Protein AF-A0A2H0L7C9-F1 (afdb_monomer_lite)

Secondary structure (DSSP, 8-state):
-HHHHHTT-HHHHHHHTT-TT--HHHHHHHHHHHHHHHHHHHHHHHHTTS-HHHHHHHHHHHTSTTHHHHHHHHHTTSTTHHHHHHHHHHHHHHHHHHHHHHH-

Foldseek 3Di:
DVVCLQQLVLCVLCVLLPNNPDDP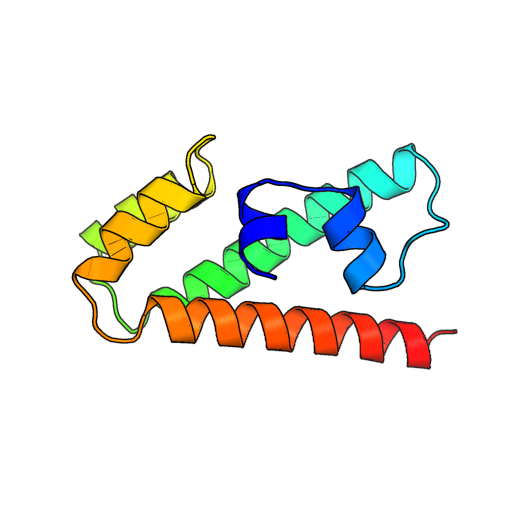VRSVVVSVVVSVVLLVLLLVLQVVQDDPVLSVQLNVLSVDNNNVVSNVVSCVVGPCSVVSSVVSSVVVSVVSSVVVVVVD

pLDDT: mean 89.98, std 5.65, range [57.75, 96.5]

Structure (mmCIF, N/CA/C/O backbone):
data_AF-A0A2H0L7C9-F1
#
_entry.id   AF-A0A2H0L7C9-F1
#
loop_
_atom_site.group_PDB
_atom_site.id
_atom_site.type_symbol
_atom_site.label_atom_id
_atom_site.label_alt_id
_atom_site.label_comp_id
_atom_site.label_asym_id
_atom_site.label_entity_id
_atom_site.label_seq_id
_atom_site.pdbx_PDB_ins_code
_atom_site.Cartn_x
_atom_site.Cartn_y
_atom_site.Cartn_z
_atom_site.occupancy
_atom_site.B_iso_or_equiv
_atom_site.auth_seq_id
_atom_site.auth_comp_id
_atom_site.auth_asym_id
_atom_site.auth_atom_id
_atom_site.pdbx_PDB_model_num
ATOM 1 N N . MET A 1 1 ? -7.298 -1.420 -4.834 1.00 89.88 1 MET A N 1
ATOM 2 C CA . MET A 1 1 ? -6.891 -1.482 -3.408 1.00 89.88 1 MET A CA 1
ATOM 3 C C . MET A 1 1 ? -5.559 -0.790 -3.157 1.00 89.88 1 MET A C 1
ATOM 5 O O . MET A 1 1 ? -5.451 -0.095 -2.156 1.00 89.88 1 MET A O 1
ATOM 9 N N . LEU A 1 2 ? -4.593 -0.909 -4.075 1.00 92.88 2 LEU A N 1
ATOM 10 C CA . LEU A 1 2 ? -3.319 -0.182 -4.035 1.00 92.88 2 LEU A CA 1
ATOM 11 C C . LEU A 1 2 ? -3.478 1.317 -3.711 1.00 92.88 2 LEU A C 1
ATOM 13 O O . LEU A 1 2 ? -2.867 1.794 -2.760 1.00 92.88 2 LEU A O 1
ATOM 17 N N . ASN A 1 3 ? -4.383 2.026 -4.392 1.00 92.94 3 ASN A N 1
ATOM 18 C CA . ASN A 1 3 ? -4.599 3.462 -4.163 1.00 92.94 3 ASN A CA 1
ATOM 19 C C . ASN A 1 3 ? -5.025 3.812 -2.729 1.00 92.94 3 ASN A C 1
ATOM 21 O O . ASN A 1 3 ? -4.717 4.902 -2.263 1.00 92.94 3 ASN A O 1
ATOM 25 N N . TYR A 1 4 ? -5.696 2.913 -1.999 1.00 93.31 4 TYR A N 1
ATOM 26 C CA . TYR A 1 4 ? -6.04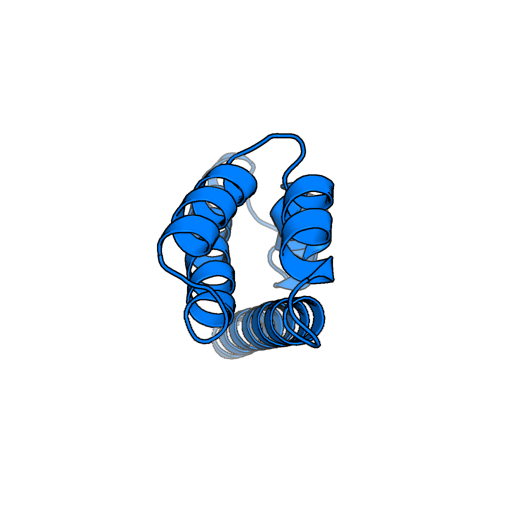1 3.164 -0.593 1.00 93.31 4 TYR A CA 1
ATOM 27 C C . TYR A 1 4 ? -4.788 3.216 0.285 1.00 93.31 4 TYR A C 1
ATOM 29 O O . TYR A 1 4 ? -4.708 4.028 1.203 1.00 93.31 4 TYR A O 1
ATOM 37 N N . ILE A 1 5 ? -3.796 2.374 -0.021 1.00 93.31 5 ILE A N 1
ATOM 38 C CA . ILE A 1 5 ? -2.506 2.348 0.670 1.00 93.31 5 ILE A CA 1
ATOM 39 C C . ILE A 1 5 ? -1.675 3.569 0.289 1.00 93.31 5 ILE A C 1
ATOM 41 O O . ILE A 1 5 ? -1.200 4.273 1.179 1.00 93.31 5 ILE A O 1
ATOM 45 N N . LEU A 1 6 ? -1.539 3.849 -1.011 1.00 92.44 6 LEU A N 1
ATOM 46 C CA . LEU A 1 6 ? -0.708 4.956 -1.494 1.00 92.44 6 LEU A CA 1
ATOM 47 C C . LEU A 1 6 ? -1.226 6.315 -1.004 1.00 92.44 6 LEU A C 1
ATOM 49 O O . LEU A 1 6 ? -0.440 7.136 -0.539 1.00 92.44 6 LEU A O 1
ATOM 53 N N . ASN A 1 7 ? -2.548 6.505 -0.987 1.00 91.25 7 ASN A N 1
ATOM 54 C CA . ASN A 1 7 ? -3.181 7.726 -0.479 1.00 91.25 7 ASN A CA 1
ATOM 55 C C . ASN A 1 7 ? -3.398 7.723 1.042 1.00 91.25 7 ASN A C 1
ATOM 57 O O . ASN A 1 7 ? -3.954 8.676 1.586 1.00 91.25 7 ASN A O 1
ATOM 61 N N . LYS A 1 8 ? -2.965 6.665 1.744 1.00 90.88 8 LYS A N 1
ATOM 62 C CA . LYS A 1 8 ? -3.103 6.504 3.202 1.00 90.88 8 LYS A CA 1
ATOM 63 C C . LYS A 1 8 ? -4.550 6.703 3.684 1.00 90.88 8 LYS A C 1
ATOM 65 O O . LYS A 1 8 ? -4.783 7.249 4.763 1.00 90.88 8 LYS A O 1
ATOM 70 N N . ASP A 1 9 ? -5.522 6.234 2.900 1.00 93.31 9 ASP A N 1
ATOM 71 C CA . ASP A 1 9 ? -6.951 6.346 3.200 1.00 93.31 9 ASP A CA 1
ATOM 72 C C . ASP A 1 9 ? -7.339 5.362 4.313 1.00 93.31 9 ASP A C 1
ATOM 74 O O . ASP A 1 9 ? -7.630 4.184 4.086 1.00 93.31 9 ASP A O 1
ATOM 78 N N . VAL A 1 10 ? -7.320 5.861 5.548 1.00 91.06 10 VAL A N 1
ATOM 79 C CA . VAL A 1 10 ? -7.574 5.072 6.759 1.00 91.06 10 VAL A CA 1
ATOM 80 C C . VAL A 1 10 ? -8.943 4.392 6.721 1.00 91.06 10 VAL A C 1
ATOM 82 O O . VAL A 1 10 ? -9.064 3.228 7.108 1.00 91.06 10 VAL A O 1
ATOM 85 N N . ASP A 1 11 ? -9.984 5.099 6.280 1.00 92.31 11 ASP A N 1
ATOM 86 C CA . ASP A 1 11 ? -11.349 4.570 6.259 1.00 92.31 11 ASP A CA 1
ATOM 87 C C . ASP A 1 11 ? -11.485 3.449 5.228 1.00 92.31 11 ASP A C 1
ATOM 89 O O . ASP A 1 11 ? -12.023 2.379 5.542 1.00 92.31 11 ASP A O 1
ATOM 93 N N . ALA A 1 12 ? -10.955 3.653 4.020 1.00 94.19 12 ALA A N 1
ATOM 94 C CA . ALA A 1 12 ? -11.005 2.651 2.965 1.00 94.19 12 ALA A CA 1
ATOM 95 C C . ALA A 1 12 ? -10.208 1.391 3.333 1.00 94.19 12 ALA A C 1
ATOM 97 O O . ALA A 1 12 ? -10.720 0.277 3.179 1.00 94.19 12 ALA A O 1
ATOM 98 N N . VAL A 1 13 ? -8.998 1.551 3.882 1.00 93.81 13 VAL A N 1
ATOM 99 C CA . VAL A 1 13 ? -8.134 0.433 4.291 1.00 93.81 13 VAL A CA 1
ATOM 100 C C . VAL A 1 13 ? -8.788 -0.395 5.397 1.00 93.81 13 VAL A C 1
ATOM 102 O O . VAL A 1 13 ? -8.939 -1.610 5.250 1.00 93.81 13 VAL A O 1
ATOM 105 N N . LEU A 1 14 ? -9.238 0.243 6.483 1.00 92.62 14 LEU A N 1
ATOM 106 C CA . LEU A 1 14 ? -9.868 -0.468 7.599 1.00 92.62 14 LEU A CA 1
ATOM 107 C C . LEU A 1 14 ? -11.196 -1.109 7.185 1.00 92.62 14 LEU A C 1
ATOM 109 O O . LEU A 1 14 ? -11.506 -2.221 7.613 1.00 92.62 14 LEU A O 1
ATOM 113 N N . SER A 1 15 ? -11.974 -0.446 6.327 1.00 92.38 15 SER A N 1
ATOM 114 C CA . SER A 1 15 ? -13.200 -1.009 5.759 1.00 92.38 15 SER A CA 1
ATOM 115 C C . SER A 1 15 ? -12.921 -2.272 4.941 1.00 92.38 15 SER A C 1
ATOM 117 O O . SER A 1 15 ? -13.635 -3.263 5.107 1.00 92.38 15 SER A O 1
ATOM 119 N N . ALA A 1 16 ? -11.875 -2.266 4.110 1.00 91.50 16 ALA A N 1
ATOM 120 C CA . ALA A 1 16 ? -11.519 -3.387 3.242 1.00 91.50 16 ALA A CA 1
ATOM 121 C C . ALA A 1 16 ? -11.123 -4.653 4.025 1.00 91.50 16 ALA A C 1
ATOM 123 O O . ALA A 1 16 ? -11.501 -5.755 3.628 1.00 91.50 16 ALA A O 1
ATOM 124 N N . ILE A 1 17 ? -10.455 -4.502 5.175 1.00 91.06 17 ILE A N 1
ATOM 125 C CA . ILE A 1 17 ? -10.128 -5.621 6.082 1.00 91.06 17 ILE A CA 1
ATOM 126 C C . ILE A 1 17 ? -11.229 -5.907 7.122 1.00 91.06 17 ILE A C 1
ATOM 128 O O . ILE A 1 17 ? -11.049 -6.711 8.036 1.00 91.06 17 ILE A O 1
ATOM 132 N N . GLY A 1 18 ? -12.373 -5.220 7.035 1.00 89.00 18 GLY A N 1
ATOM 133 C CA . GLY A 1 18 ? -13.500 -5.386 7.953 1.00 89.00 18 GLY A CA 1
ATOM 134 C C . GLY A 1 18 ? -13.282 -4.818 9.362 1.00 89.00 18 GLY A C 1
ATOM 135 O O . GLY A 1 18 ? -14.038 -5.151 10.272 1.00 89.00 18 GLY A O 1
ATOM 136 N N . ALA A 1 19 ? -12.280 -3.971 9.601 1.00 88.31 19 ALA A N 1
ATOM 137 C CA . ALA A 1 19 ? -11.889 -3.413 10.904 1.00 88.31 19 ALA A CA 1
ATOM 138 C C . ALA A 1 19 ? -12.533 -2.047 11.233 1.00 88.31 19 ALA A C 1
ATOM 140 O O . ALA A 1 19 ? -11.874 -1.133 11.718 1.00 88.31 19 ALA A O 1
ATOM 141 N N . LYS A 1 20 ? -13.843 -1.902 10.996 1.00 83.88 20 LYS A N 1
ATOM 142 C CA . LYS A 1 20 ? -14.558 -0.614 11.134 1.00 83.88 20 LYS A CA 1
ATOM 143 C C . LYS A 1 20 ? -14.802 -0.144 12.575 1.00 83.88 20 LYS A C 1
ATOM 145 O O . LYS A 1 20 ? -15.025 1.039 12.789 1.00 83.88 20 LYS A O 1
ATOM 150 N N . ASN A 1 21 ? -14.765 -1.053 13.548 1.00 87.00 21 ASN A N 1
ATOM 151 C CA . ASN A 1 21 ? -15.196 -0.783 14.928 1.00 87.00 21 ASN A CA 1
ATOM 152 C C . ASN A 1 21 ? -14.032 -0.483 15.890 1.00 87.00 21 ASN A C 1
ATOM 154 O O . ASN A 1 21 ? -14.185 -0.638 17.097 1.00 87.00 21 ASN A O 1
ATOM 158 N N . LEU A 1 22 ? -12.863 -0.114 15.363 1.00 88.69 22 LEU A N 1
ATOM 159 C CA . LEU A 1 22 ? -11.692 0.234 16.168 1.00 88.69 22 LEU A CA 1
ATOM 160 C C . LEU A 1 22 ? -11.839 1.638 16.771 1.00 88.69 22 LEU A C 1
ATOM 162 O O . LEU A 1 22 ? -12.341 2.555 16.115 1.00 88.69 22 LEU A O 1
ATOM 166 N N . SER A 1 23 ? -11.348 1.824 17.996 1.00 91.81 23 SER A N 1
ATOM 167 C CA . SER A 1 23 ? -11.206 3.151 18.602 1.00 91.81 23 SER A CA 1
ATOM 168 C C . SER A 1 23 ? -10.183 4.002 17.847 1.00 91.81 23 SER A C 1
ATOM 170 O O . SER A 1 23 ? -9.309 3.484 17.160 1.00 91.81 23 SER A O 1
ATOM 172 N N . GLU A 1 24 ? -10.239 5.325 17.992 1.00 90.00 24 GLU A N 1
ATOM 173 C CA . GLU A 1 24 ? -9.356 6.248 17.262 1.00 90.00 24 GLU A CA 1
ATOM 174 C C . GLU A 1 24 ? -7.857 5.949 17.470 1.00 90.00 24 GLU A C 1
ATOM 176 O O . GLU A 1 24 ? -7.073 5.965 16.520 1.00 90.00 24 GLU A O 1
ATOM 181 N N . LYS A 1 25 ? -7.471 5.568 18.696 1.00 90.81 25 LYS A N 1
ATOM 182 C CA . LYS A 1 25 ? -6.104 5.136 19.014 1.00 90.81 25 LYS A CA 1
ATOM 183 C C . LYS A 1 25 ? -5.726 3.840 18.287 1.00 90.81 25 LYS A C 1
ATOM 185 O O . LYS A 1 25 ? -4.672 3.778 17.658 1.00 90.81 25 LYS A O 1
ATOM 190 N N . GLU A 1 26 ? -6.587 2.824 18.340 1.00 92.12 26 GLU A N 1
ATOM 191 C CA . GLU A 1 26 ? -6.356 1.543 17.657 1.00 92.12 26 GLU A CA 1
ATOM 192 C C . GLU A 1 26 ? -6.312 1.716 16.139 1.00 92.12 26 GLU A C 1
ATOM 194 O O . GLU A 1 26 ? -5.526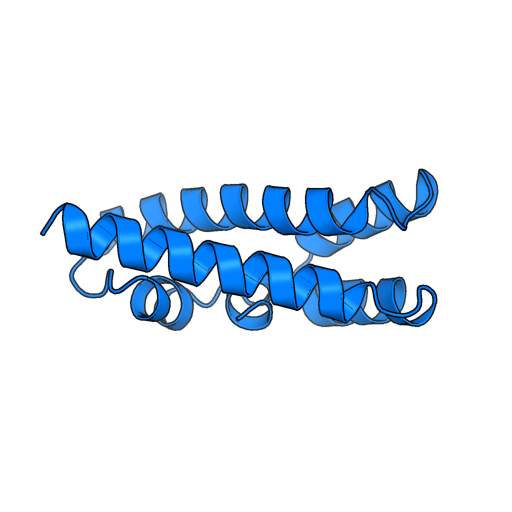 1.050 15.472 1.00 92.12 26 GLU A O 1
ATOM 199 N N . ARG A 1 27 ? -7.116 2.632 15.585 1.00 92.81 27 ARG A N 1
ATOM 200 C CA . ARG A 1 27 ? -7.099 2.974 14.159 1.00 92.81 27 ARG A CA 1
ATOM 201 C C . ARG A 1 27 ? -5.735 3.509 13.741 1.00 92.81 27 ARG A C 1
ATOM 203 O O . ARG A 1 27 ? -5.203 3.045 12.739 1.00 92.81 27 ARG A O 1
ATOM 210 N N . ALA A 1 28 ? -5.157 4.436 14.505 1.00 90.75 28 ALA A N 1
ATOM 211 C CA . ALA A 1 28 ? -3.843 5.000 14.203 1.00 90.75 28 ALA A CA 1
ATOM 212 C C . ALA A 1 28 ? -2.722 3.946 14.277 1.00 90.75 28 ALA A C 1
ATOM 214 O O . ALA A 1 28 ? -1.902 3.846 13.363 1.00 90.75 28 ALA A O 1
ATOM 215 N N . GLU A 1 29 ? -2.705 3.131 15.335 1.00 93.12 29 GLU A N 1
ATOM 216 C CA . GLU A 1 29 ? -1.704 2.069 15.515 1.00 93.12 29 GLU A CA 1
ATOM 217 C C . GLU A 1 29 ? -1.828 0.981 14.440 1.00 93.12 29 GLU A C 1
ATOM 219 O O . GLU A 1 29 ? -0.830 0.588 13.833 1.00 93.12 29 GLU A O 1
ATOM 224 N N . THR A 1 30 ? -3.057 0.546 14.155 1.00 91.88 30 THR A N 1
ATOM 225 C CA . THR A 1 30 ? -3.352 -0.452 13.121 1.00 91.88 30 THR A CA 1
ATOM 226 C C . THR A 1 30 ? -2.978 0.074 11.743 1.00 91.88 30 THR A C 1
ATOM 228 O O . THR A 1 30 ? -2.320 -0.625 10.978 1.00 91.88 30 THR A O 1
ATOM 231 N N . MET A 1 31 ? -3.335 1.321 11.424 1.00 93.25 31 MET A N 1
ATOM 232 C CA . MET A 1 31 ? -2.999 1.919 10.135 1.00 93.25 31 MET A CA 1
ATOM 233 C C . MET A 1 31 ? -1.489 1.993 9.930 1.00 93.25 31 MET A C 1
ATOM 235 O O . MET A 1 31 ? -1.005 1.654 8.855 1.00 93.25 31 MET A O 1
ATOM 239 N N . LYS A 1 32 ? -0.726 2.376 10.960 1.00 92.88 32 LYS A N 1
ATOM 240 C CA . LYS A 1 32 ? 0.737 2.383 10.881 1.00 92.88 32 LYS A CA 1
ATOM 241 C C . LYS A 1 32 ? 1.286 0.997 10.524 1.00 92.88 32 LYS A C 1
ATOM 243 O O . LYS A 1 32 ? 2.093 0.886 9.606 1.00 92.88 32 LYS A O 1
ATOM 248 N N . GLN A 1 33 ? 0.824 -0.048 11.212 1.00 93.50 33 GLN A N 1
ATOM 249 C CA . GLN A 1 33 ? 1.262 -1.424 10.952 1.00 93.50 33 GLN A CA 1
ATOM 250 C C . GLN A 1 33 ? 0.875 -1.896 9.547 1.00 93.50 33 GLN A C 1
ATOM 252 O O . GLN A 1 33 ? 1.685 -2.521 8.866 1.00 93.50 33 GLN A O 1
ATOM 257 N N . LEU A 1 34 ? -0.337 -1.568 9.093 1.00 94.00 34 LEU A N 1
ATOM 258 C CA . LEU A 1 34 ? -0.798 -1.907 7.749 1.00 94.00 34 LEU A CA 1
ATOM 259 C C . LEU A 1 34 ? 0.036 -1.200 6.682 1.00 94.00 34 LEU A C 1
ATOM 261 O O . LEU A 1 34 ? 0.467 -1.852 5.741 1.00 94.00 34 LEU A O 1
ATOM 265 N N . LEU A 1 35 ? 0.319 0.095 6.831 1.00 92.81 35 LEU A N 1
ATOM 266 C CA . LEU A 1 35 ? 1.166 0.824 5.885 1.00 92.81 35 LEU A CA 1
ATOM 267 C C . LEU A 1 35 ? 2.577 0.228 5.812 1.00 92.81 35 LEU A C 1
ATOM 269 O O . LEU A 1 35 ? 3.092 0.011 4.720 1.00 92.81 35 LEU A O 1
ATOM 273 N N . GLU A 1 36 ? 3.192 -0.084 6.955 1.00 93.06 36 GLU A N 1
ATOM 274 C CA . GLU A 1 36 ? 4.509 -0.735 6.991 1.00 93.06 36 GLU A CA 1
ATOM 275 C C . GLU A 1 36 ? 4.491 -2.116 6.321 1.00 93.06 36 GLU A C 1
ATOM 277 O O . GLU A 1 36 ? 5.436 -2.482 5.622 1.00 93.06 36 GLU A O 1
ATOM 282 N N . HIS A 1 37 ? 3.418 -2.881 6.522 1.00 95.00 37 HIS A N 1
ATOM 283 C CA . HIS A 1 37 ? 3.238 -4.197 5.919 1.00 95.00 37 HIS A CA 1
ATOM 284 C C . HIS A 1 37 ? 3.027 -4.118 4.406 1.00 95.00 37 HIS A C 1
ATOM 286 O O . HIS A 1 37 ? 3.770 -4.734 3.646 1.00 95.00 37 HIS A O 1
ATOM 292 N N . PHE A 1 38 ? 2.074 -3.306 3.949 1.00 95.00 38 PHE A N 1
ATOM 293 C CA . PHE A 1 38 ? 1.783 -3.159 2.526 1.00 95.00 38 PHE A CA 1
ATOM 294 C C . PHE A 1 38 ? 2.943 -2.535 1.752 1.00 95.00 38 PHE A C 1
ATOM 296 O O . PHE A 1 38 ? 3.175 -2.942 0.619 1.00 95.00 38 PHE A O 1
ATOM 303 N N . SER A 1 39 ? 3.724 -1.630 2.350 1.00 91.88 39 SER A N 1
ATOM 304 C CA . SER A 1 39 ? 4.961 -1.150 1.724 1.00 91.88 39 SER A CA 1
ATOM 305 C C . SER A 1 39 ? 5.914 -2.302 1.407 1.00 91.88 39 SER A C 1
ATOM 307 O O . SER A 1 39 ? 6.440 -2.354 0.300 1.00 91.88 39 SER A O 1
ATOM 309 N N . LYS A 1 40 ? 6.092 -3.266 2.323 1.00 92.50 40 LYS A N 1
ATOM 310 C CA . LYS A 1 40 ? 6.921 -4.456 2.059 1.00 92.50 40 LYS A CA 1
ATOM 311 C C . LYS A 1 40 ? 6.348 -5.300 0.927 1.00 92.50 40 LYS A C 1
ATOM 313 O O . LYS A 1 40 ? 7.088 -5.645 0.021 1.00 92.50 40 LYS A O 1
ATOM 318 N N . ILE A 1 41 ? 5.038 -5.551 0.929 1.00 94.44 41 ILE A N 1
ATOM 319 C CA . ILE A 1 41 ? 4.367 -6.309 -0.141 1.00 94.44 41 ILE A CA 1
ATOM 320 C C . ILE A 1 41 ? 4.562 -5.642 -1.509 1.00 94.44 41 ILE A C 1
ATOM 322 O O . ILE A 1 41 ? 4.879 -6.318 -2.485 1.00 94.44 41 ILE A O 1
ATOM 326 N N . ILE A 1 42 ? 4.409 -4.317 -1.582 1.00 93.31 42 ILE A N 1
ATOM 327 C CA . ILE A 1 42 ? 4.584 -3.553 -2.823 1.00 93.31 42 ILE A CA 1
ATOM 328 C C . ILE A 1 42 ? 6.044 -3.615 -3.300 1.00 93.31 42 ILE A C 1
ATOM 330 O O . ILE A 1 42 ? 6.290 -3.806 -4.490 1.00 93.31 42 ILE A O 1
ATOM 334 N N . ILE A 1 43 ? 7.011 -3.497 -2.385 1.00 90.75 43 ILE A N 1
ATOM 335 C CA . ILE A 1 43 ? 8.443 -3.617 -2.692 1.00 90.75 43 ILE A CA 1
ATOM 336 C C . ILE A 1 43 ? 8.781 -5.031 -3.175 1.00 90.75 43 ILE A C 1
ATOM 338 O O . ILE A 1 43 ? 9.408 -5.179 -4.221 1.00 90.75 43 ILE A O 1
ATOM 342 N N . ASP A 1 44 ? 8.343 -6.064 -2.460 1.00 91.56 44 ASP A N 1
ATOM 343 C CA . ASP A 1 44 ? 8.622 -7.464 -2.791 1.00 91.56 44 ASP A CA 1
ATOM 344 C C . ASP A 1 44 ? 8.036 -7.843 -4.158 1.00 91.56 44 ASP A C 1
ATOM 346 O O . ASP A 1 44 ? 8.685 -8.535 -4.945 1.00 91.56 44 ASP A O 1
ATOM 350 N N . ALA A 1 45 ? 6.845 -7.328 -4.485 1.00 91.69 45 ALA A N 1
ATOM 351 C CA . ALA A 1 45 ? 6.231 -7.499 -5.800 1.00 91.69 45 ALA A CA 1
ATOM 352 C C . ALA A 1 45 ? 7.014 -6.803 -6.929 1.00 91.69 45 ALA A C 1
ATOM 354 O O . ALA A 1 45 ? 6.909 -7.214 -8.086 1.00 91.69 45 ALA A O 1
ATOM 355 N N . ALA A 1 46 ? 7.793 -5.765 -6.607 1.00 89.75 46 ALA A N 1
ATOM 356 C CA . ALA A 1 46 ? 8.535 -4.965 -7.575 1.00 89.75 46 ALA A CA 1
ATOM 357 C C . ALA A 1 46 ? 10.011 -5.362 -7.733 1.00 89.75 46 ALA A C 1
ATOM 359 O O . ALA A 1 46 ? 10.556 -5.226 -8.828 1.00 89.75 46 ALA A O 1
ATOM 360 N N . ILE A 1 47 ? 10.661 -5.884 -6.686 1.00 85.75 47 ILE A N 1
ATOM 361 C CA . ILE A 1 47 ? 12.108 -6.177 -6.665 1.00 85.75 47 ILE A CA 1
ATOM 362 C C . ILE A 1 47 ? 12.551 -7.084 -7.821 1.00 85.75 47 ILE A C 1
ATOM 364 O O . ILE A 1 47 ? 13.632 -6.886 -8.364 1.00 85.75 47 ILE A O 1
ATOM 368 N N . GLY A 1 48 ? 11.734 -8.064 -8.218 1.00 83.62 48 GLY A N 1
ATOM 369 C CA . GLY A 1 48 ? 12.084 -8.998 -9.297 1.00 83.62 48 GLY A CA 1
ATOM 370 C C . GLY A 1 48 ? 12.101 -8.384 -10.702 1.00 83.62 48 GLY A C 1
ATOM 371 O O . GLY A 1 48 ? 12.621 -9.000 -11.629 1.00 83.62 48 GLY A O 1
ATOM 372 N N . GLU A 1 49 ? 11.540 -7.186 -10.864 1.00 85.38 49 GLU A N 1
ATOM 373 C CA . GLU A 1 49 ? 11.325 -6.536 -12.162 1.00 85.38 49 GLU A CA 1
ATOM 374 C C . GLU A 1 49 ? 12.138 -5.245 -12.326 1.00 85.38 49 GLU A C 1
ATOM 376 O O . GLU A 1 49 ? 12.194 -4.683 -13.420 1.00 85.38 49 GLU A O 1
ATOM 381 N N . LEU A 1 50 ? 12.740 -4.762 -11.239 1.00 87.12 50 LEU A N 1
ATOM 382 C CA . LEU A 1 50 ? 13.450 -3.493 -11.168 1.00 87.12 50 LEU A CA 1
ATOM 383 C C . LEU A 1 50 ? 14.949 -3.722 -10.968 1.00 87.12 50 LEU A C 1
ATOM 385 O O . LEU A 1 50 ? 15.370 -4.660 -10.295 1.00 87.12 50 LEU A O 1
ATOM 389 N N . ASN A 1 51 ? 15.769 -2.835 -11.527 1.00 87.75 51 ASN A N 1
ATOM 390 C CA . ASN A 1 51 ? 17.195 -2.786 -11.202 1.00 87.75 51 ASN A CA 1
ATOM 391 C C . ASN A 1 51 ? 17.446 -2.032 -9.876 1.00 87.75 51 ASN A C 1
ATOM 393 O O . ASN A 1 51 ? 16.554 -1.377 -9.343 1.00 87.75 51 ASN A O 1
ATOM 397 N N . ASP A 1 52 ? 18.675 -2.077 -9.355 1.00 87.81 52 ASP A N 1
ATOM 398 C CA . ASP A 1 52 ? 19.030 -1.468 -8.060 1.00 87.81 52 ASP A CA 1
ATOM 399 C C . ASP A 1 52 ? 18.744 0.042 -7.961 1.00 87.81 52 ASP A C 1
ATOM 401 O O . ASP A 1 52 ? 18.447 0.550 -6.876 1.00 87.81 52 ASP A O 1
ATOM 405 N N . GLU A 1 53 ? 18.860 0.780 -9.067 1.00 88.31 53 GLU A N 1
ATOM 406 C CA . GLU A 1 53 ? 18.563 2.215 -9.117 1.00 88.31 53 GLU A CA 1
ATOM 407 C C . GLU A 1 53 ? 17.052 2.449 -9.042 1.00 88.31 53 GLU A C 1
ATOM 409 O O . GLU A 1 53 ? 16.580 3.176 -8.168 1.00 88.31 53 GLU A O 1
ATOM 414 N N . GLN A 1 54 ? 16.286 1.723 -9.856 1.00 87.44 54 GLN A N 1
ATOM 415 C CA . GLN A 1 54 ? 14.827 1.765 -9.853 1.00 87.44 54 GLN A CA 1
ATOM 416 C C . GLN A 1 54 ? 14.240 1.299 -8.517 1.00 87.44 54 GLN A C 1
ATOM 418 O O . GLN A 1 54 ? 13.267 1.878 -8.050 1.00 87.44 54 GLN A O 1
ATOM 423 N N . ILE A 1 55 ? 14.836 0.301 -7.854 1.00 88.25 55 ILE A N 1
ATOM 424 C CA . ILE A 1 55 ? 14.422 -0.139 -6.512 1.00 88.25 55 ILE A CA 1
ATOM 425 C C . ILE A 1 55 ? 14.588 1.000 -5.500 1.00 88.25 55 ILE A C 1
ATOM 427 O O . ILE A 1 55 ? 13.724 1.195 -4.642 1.00 88.25 55 ILE A O 1
ATOM 431 N N . LYS A 1 56 ? 15.681 1.768 -5.570 1.00 88.88 56 LYS A N 1
ATOM 432 C CA . LYS A 1 56 ? 15.885 2.922 -4.679 1.00 88.88 56 LYS A CA 1
ATOM 433 C C . LYS A 1 56 ? 14.861 4.018 -4.950 1.00 88.88 56 LYS A C 1
ATOM 435 O O . LYS A 1 56 ? 14.239 4.496 -4.004 1.00 88.88 56 LYS A O 1
ATOM 440 N N . GLU A 1 57 ? 14.650 4.372 -6.216 1.00 89.44 57 GLU A N 1
ATOM 441 C CA . GLU A 1 57 ? 13.646 5.365 -6.615 1.00 89.44 57 GLU A CA 1
ATOM 442 C C . GLU A 1 57 ? 12.236 4.952 -6.188 1.00 89.44 57 GLU A C 1
ATOM 444 O O . GLU A 1 57 ? 11.488 5.755 -5.632 1.00 89.44 57 GLU A O 1
ATOM 449 N N . PHE A 1 58 ? 11.899 3.677 -6.365 1.00 90.38 58 PHE A N 1
ATOM 450 C CA . PHE A 1 58 ? 10.610 3.108 -5.993 1.00 90.38 58 PHE A CA 1
ATOM 451 C C . PHE A 1 58 ? 10.386 3.122 -4.474 1.00 90.38 58 PHE A C 1
ATOM 453 O O . PHE A 1 58 ? 9.321 3.521 -4.002 1.00 90.38 58 PHE A O 1
ATOM 460 N N . ASN A 1 59 ? 11.411 2.778 -3.688 1.00 89.12 59 ASN A N 1
ATOM 461 C CA . ASN A 1 59 ? 11.370 2.897 -2.227 1.00 89.12 59 ASN A CA 1
ATOM 462 C C . ASN A 1 59 ? 11.165 4.345 -1.762 1.00 89.12 59 ASN A C 1
ATOM 464 O O . ASN A 1 59 ? 10.418 4.599 -0.814 1.00 89.12 59 ASN A O 1
ATOM 468 N N . SER A 1 60 ? 11.821 5.306 -2.415 1.00 90.75 60 SER A N 1
ATOM 469 C CA . SER A 1 60 ? 11.604 6.724 -2.132 1.00 90.75 60 SER A CA 1
ATOM 470 C C . SER A 1 60 ? 10.188 7.166 -2.506 1.00 90.75 60 SER A C 1
ATOM 472 O O . SER A 1 60 ? 9.553 7.857 -1.713 1.00 90.75 60 SER A O 1
ATOM 474 N N . ALA A 1 61 ? 9.668 6.719 -3.653 1.00 91.94 61 ALA A N 1
ATOM 475 C CA . ALA A 1 61 ? 8.322 7.042 -4.119 1.00 91.94 61 ALA A CA 1
ATOM 476 C C . ALA A 1 61 ? 7.227 6.583 -3.142 1.00 91.94 61 ALA A C 1
ATOM 478 O O . ALA A 1 61 ? 6.305 7.342 -2.875 1.00 91.94 61 ALA A O 1
ATOM 479 N N . LEU A 1 62 ? 7.353 5.396 -2.538 1.00 88.94 62 LEU A N 1
ATOM 480 C CA . LEU A 1 62 ? 6.370 4.865 -1.577 1.00 88.94 62 LEU A CA 1
ATOM 481 C C . LEU A 1 62 ? 6.164 5.730 -0.327 1.00 88.94 62 LEU A C 1
ATOM 483 O O . LEU A 1 62 ? 5.112 5.672 0.307 1.00 88.94 62 LEU A O 1
ATOM 487 N N . ASN A 1 63 ? 7.173 6.510 0.054 1.00 86.50 63 ASN A N 1
ATOM 488 C CA . ASN A 1 63 ? 7.118 7.361 1.240 1.00 86.50 63 ASN A CA 1
ATOM 489 C C . ASN A 1 63 ? 6.699 8.802 0.915 1.00 86.50 63 ASN A C 1
ATOM 491 O O . ASN A 1 63 ? 6.531 9.616 1.827 1.00 86.50 63 ASN A O 1
ATOM 495 N N . ASP A 1 64 ? 6.530 9.111 -0.366 1.00 90.62 64 ASP A N 1
ATOM 496 C CA . ASP A 1 64 ? 6.234 10.441 -0.865 1.00 90.62 64 ASP A CA 1
ATOM 497 C C . ASP A 1 64 ? 4.730 10.766 -0.779 1.00 90.62 64 ASP A C 1
ATOM 499 O O . ASP A 1 64 ? 3.900 9.859 -0.877 1.00 90.62 64 ASP A O 1
ATOM 503 N N . PRO A 1 65 ? 4.339 12.039 -0.591 1.00 85.94 65 PRO A N 1
ATOM 504 C CA . PRO A 1 65 ? 2.940 12.447 -0.705 1.00 85.94 65 PRO A CA 1
ATOM 505 C C . PRO A 1 65 ? 2.310 12.108 -2.063 1.00 85.94 65 PRO A C 1
ATOM 507 O O . PRO A 1 65 ? 1.134 11.761 -2.099 1.00 85.94 65 PRO A O 1
ATOM 510 N N . ASP A 1 66 ? 3.098 12.132 -3.142 1.00 89.19 66 ASP A N 1
ATOM 511 C CA . ASP A 1 66 ? 2.644 11.858 -4.509 1.00 89.19 66 ASP A CA 1
ATOM 512 C C . ASP A 1 66 ? 2.989 10.419 -4.944 1.00 89.19 66 ASP A C 1
ATOM 514 O O . ASP A 1 66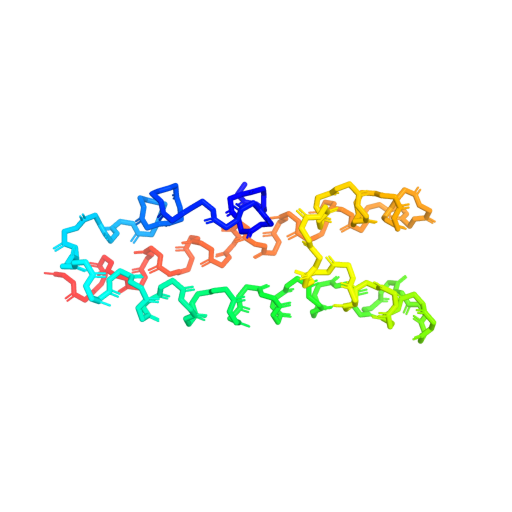 ? 3.302 10.150 -6.109 1.00 89.19 66 ASP A O 1
ATOM 518 N N . ALA A 1 67 ? 2.975 9.474 -3.993 1.00 90.06 67 ALA A N 1
ATOM 519 C CA . ALA A 1 67 ? 3.384 8.086 -4.213 1.00 90.06 67 ALA A CA 1
ATOM 520 C C . ALA A 1 67 ? 2.673 7.428 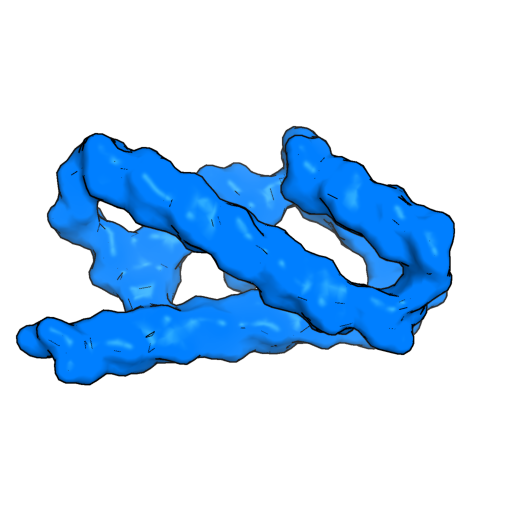-5.405 1.00 90.06 67 ALA A C 1
ATOM 522 O O . ALA A 1 67 ? 3.317 6.724 -6.180 1.00 90.06 67 ALA A O 1
ATOM 523 N N . GLU A 1 68 ? 1.371 7.677 -5.580 1.00 89.31 68 GLU A N 1
ATOM 524 C CA . GLU A 1 68 ? 0.576 7.135 -6.691 1.00 89.31 68 GLU A CA 1
ATOM 525 C C . GLU A 1 68 ? 1.145 7.540 -8.056 1.00 89.31 68 GLU A C 1
ATOM 527 O O . GLU A 1 68 ? 1.432 6.677 -8.888 1.00 89.31 68 GLU A O 1
ATOM 532 N N . GLU A 1 69 ? 1.386 8.834 -8.267 1.00 90.44 69 GLU A N 1
ATOM 533 C CA . GLU A 1 69 ? 1.927 9.347 -9.526 1.00 90.44 69 GLU A CA 1
ATOM 534 C C . GLU A 1 69 ? 3.358 8.851 -9.764 1.00 90.44 69 GLU A C 1
ATOM 536 O O . GLU A 1 69 ? 3.701 8.395 -10.858 1.00 90.44 69 GLU A O 1
ATOM 541 N N . LYS A 1 70 ? 4.205 8.887 -8.729 1.00 90.69 70 LYS A N 1
ATOM 542 C CA . LYS A 1 70 ? 5.611 8.477 -8.846 1.00 90.69 70 LYS A CA 1
ATOM 543 C C . LYS A 1 70 ? 5.748 6.989 -9.152 1.00 90.69 70 LYS A C 1
ATOM 545 O O . LYS A 1 70 ? 6.529 6.617 -10.028 1.00 90.69 70 LYS A O 1
ATOM 550 N N . ILE A 1 71 ? 4.963 6.140 -8.491 1.00 90.38 71 ILE A N 1
ATOM 551 C CA . ILE A 1 71 ? 4.935 4.698 -8.761 1.00 90.38 71 ILE A CA 1
ATOM 552 C C . ILE A 1 71 ? 4.384 4.431 -10.162 1.00 90.38 71 ILE A C 1
ATOM 554 O O . ILE A 1 71 ? 4.968 3.637 -10.902 1.00 90.38 71 ILE A O 1
ATOM 558 N N . ALA A 1 72 ? 3.319 5.120 -10.580 1.00 88.69 72 ALA A N 1
ATOM 559 C CA . ALA A 1 72 ? 2.807 4.999 -11.943 1.00 88.69 72 ALA A CA 1
ATOM 560 C C . ALA A 1 72 ? 3.897 5.310 -12.980 1.00 88.69 72 ALA A C 1
ATOM 562 O O . ALA A 1 72 ? 4.149 4.495 -13.867 1.00 88.69 72 ALA A O 1
ATOM 563 N N . ASN A 1 73 ? 4.627 6.412 -12.809 1.00 89.38 73 ASN A N 1
ATOM 564 C CA . ASN A 1 73 ? 5.713 6.803 -13.707 1.00 89.38 73 ASN A CA 1
ATOM 565 C C . ASN A 1 73 ? 6.840 5.759 -13.771 1.00 89.38 73 ASN A C 1
ATOM 567 O O . ASN A 1 73 ? 7.263 5.390 -14.869 1.00 89.38 73 ASN A O 1
ATOM 571 N N . ILE A 1 74 ? 7.288 5.221 -12.632 1.00 87.06 74 ILE A N 1
ATOM 572 C CA . ILE A 1 74 ? 8.322 4.169 -12.601 1.00 87.06 74 ILE A CA 1
ATOM 573 C C . ILE A 1 74 ? 7.839 2.913 -13.340 1.00 87.06 74 ILE A C 1
ATOM 575 O O . ILE A 1 74 ? 8.556 2.347 -14.167 1.00 87.06 74 ILE A O 1
ATOM 579 N N . THR A 1 75 ? 6.598 2.497 -13.088 1.00 88.00 75 THR A N 1
ATOM 580 C CA . THR A 1 75 ? 6.044 1.255 -13.645 1.00 88.00 75 THR A CA 1
ATOM 581 C C . THR A 1 75 ? 5.689 1.342 -15.132 1.00 88.00 75 THR A C 1
ATOM 583 O O . THR A 1 75 ? 5.649 0.302 -15.787 1.00 88.00 75 THR A O 1
ATOM 586 N N . THR A 1 76 ? 5.507 2.539 -15.715 1.00 88.75 76 THR A N 1
ATOM 587 C CA . THR A 1 76 ? 5.246 2.688 -17.169 1.00 88.75 76 THR A CA 1
ATOM 588 C C . THR A 1 76 ? 6.328 2.075 -18.061 1.00 88.75 76 THR A C 1
ATOM 590 O O . THR A 1 76 ? 6.033 1.621 -19.167 1.00 88.75 76 THR A O 1
ATOM 593 N N . HIS A 1 77 ? 7.569 2.019 -17.577 1.00 84.56 77 HIS A N 1
ATOM 594 C CA . HIS A 1 77 ? 8.716 1.498 -18.321 1.00 84.56 77 HIS A CA 1
ATOM 595 C C . HIS A 1 77 ? 8.921 -0.012 -18.128 1.00 84.56 77 HIS A C 1
ATOM 597 O O . HIS A 1 77 ? 9.801 -0.594 -18.760 1.00 84.56 77 HIS A O 1
ATOM 603 N N . VAL A 1 78 ? 8.116 -0.652 -17.271 1.00 87.56 78 VAL A N 1
ATOM 604 C CA . VAL A 1 78 ? 8.255 -2.064 -16.900 1.00 87.56 78 VAL A CA 1
ATOM 605 C C . VAL A 1 78 ? 6.924 -2.783 -17.139 1.00 87.56 78 VAL A C 1
ATOM 607 O O . VAL A 1 78 ? 6.019 -2.736 -16.300 1.00 87.56 78 VAL A O 1
ATOM 610 N N . PRO A 1 79 ? 6.763 -3.442 -18.302 1.00 87.44 79 PRO A N 1
ATOM 611 C CA . PRO A 1 79 ? 5.502 -4.059 -18.689 1.00 87.44 79 PRO A CA 1
ATOM 612 C C . PRO A 1 79 ? 4.956 -5.019 -17.625 1.00 87.44 79 PRO A C 1
ATOM 614 O O . PRO A 1 79 ? 5.609 -5.981 -17.234 1.00 87.44 79 PRO A O 1
ATOM 617 N N . GLY A 1 80 ? 3.723 -4.774 -17.180 1.00 89.25 80 GLY A N 1
ATOM 618 C CA . GLY A 1 80 ? 3.018 -5.644 -16.234 1.00 89.25 80 GLY A CA 1
ATOM 619 C C . GLY A 1 80 ? 3.402 -5.470 -14.762 1.00 89.25 80 GLY A C 1
ATOM 620 O O . GLY A 1 80 ? 2.750 -6.081 -13.918 1.00 89.25 80 GLY A O 1
ATOM 621 N N . LEU A 1 81 ? 4.380 -4.620 -14.430 1.00 91.56 81 LEU A N 1
ATOM 622 C CA . LEU A 1 81 ? 4.780 -4.380 -13.042 1.00 91.56 81 LEU A CA 1
ATOM 623 C C . LEU A 1 81 ? 3.646 -3.771 -12.208 1.00 91.56 81 LEU A C 1
ATOM 625 O O . LEU A 1 81 ? 3.358 -4.276 -11.127 1.00 91.56 81 LEU A O 1
ATOM 629 N N . MET A 1 82 ? 2.951 -2.750 -12.727 1.00 93.06 82 MET A N 1
ATOM 630 C CA . MET A 1 82 ? 1.813 -2.151 -12.013 1.00 93.06 82 MET A CA 1
ATOM 631 C C . MET A 1 82 ? 0.768 -3.211 -11.652 1.00 93.06 82 MET A C 1
ATOM 633 O O . MET A 1 82 ? 0.368 -3.324 -10.499 1.00 93.06 82 MET A O 1
ATOM 637 N N . LYS A 1 83 ? 0.409 -4.060 -12.619 1.00 93.44 83 LYS A N 1
ATOM 638 C CA . LYS A 1 83 ? -0.553 -5.138 -12.395 1.00 93.44 83 LYS A CA 1
ATOM 639 C C . LYS A 1 83 ? -0.068 -6.135 -11.335 1.00 93.44 83 LYS A C 1
ATOM 641 O O . LYS A 1 83 ? -0.847 -6.525 -10.479 1.00 93.44 83 LYS A O 1
ATOM 646 N N . LYS A 1 84 ? 1.212 -6.528 -11.356 1.00 93.88 84 LYS A N 1
ATOM 647 C CA . LYS A 1 84 ? 1.789 -7.419 -10.329 1.00 93.88 84 LYS A CA 1
ATOM 648 C C . LYS A 1 84 ? 1.665 -6.824 -8.925 1.00 93.88 84 LYS A C 1
ATOM 650 O O . LYS A 1 84 ? 1.322 -7.543 -7.992 1.00 93.88 84 LYS A O 1
ATOM 655 N N . ILE A 1 85 ? 1.927 -5.525 -8.785 1.00 94.44 85 ILE A N 1
ATOM 656 C CA . ILE A 1 85 ? 1.791 -4.811 -7.510 1.00 94.44 85 ILE A CA 1
ATOM 657 C C . ILE A 1 85 ? 0.322 -4.774 -7.071 1.00 94.44 85 ILE A C 1
ATOM 659 O O . ILE A 1 85 ? 0.019 -5.070 -5.916 1.00 94.44 85 ILE A O 1
ATOM 663 N N . GLU A 1 86 ? -0.593 -4.433 -7.981 1.00 95.12 86 GLU A N 1
ATOM 664 C CA . GLU A 1 86 ? -2.033 -4.409 -7.705 1.00 95.12 86 GLU A CA 1
ATOM 665 C C . GLU A 1 86 ? -2.548 -5.776 -7.249 1.00 95.12 86 GLU A C 1
ATOM 667 O O . GLU A 1 86 ? -3.198 -5.855 -6.204 1.00 95.12 86 GLU A O 1
ATOM 672 N N . ASP A 1 87 ? -2.199 -6.837 -7.982 1.00 95.88 87 ASP A N 1
ATOM 673 C CA . ASP A 1 87 ? -2.576 -8.216 -7.676 1.00 95.88 87 ASP A CA 1
ATOM 674 C C . ASP A 1 87 ? -2.033 -8.627 -6.292 1.00 95.88 87 ASP A C 1
ATOM 676 O O . ASP A 1 87 ? -2.769 -9.185 -5.477 1.00 95.88 87 ASP A O 1
ATOM 680 N N . ALA A 1 88 ? -0.769 -8.312 -5.979 1.00 96.12 88 ALA A N 1
ATOM 681 C CA . ALA A 1 88 ? -0.158 -8.628 -4.685 1.00 96.12 88 ALA A CA 1
ATOM 682 C C . ALA A 1 88 ? -0.864 -7.924 -3.515 1.00 96.12 88 ALA A C 1
ATOM 684 O O . ALA A 1 88 ? -1.169 -8.551 -2.498 1.00 96.12 88 ALA A O 1
ATOM 685 N N . VAL A 1 89 ? -1.172 -6.633 -3.667 1.00 96.44 89 VAL A N 1
ATOM 686 C CA . VAL A 1 89 ? -1.908 -5.872 -2.650 1.00 96.44 89 VAL A CA 1
ATOM 687 C C . VAL A 1 89 ? -3.324 -6.417 -2.476 1.00 96.44 89 VAL A C 1
ATOM 689 O O . VAL A 1 89 ? -3.780 -6.575 -1.345 1.00 96.44 89 VAL A O 1
ATOM 692 N N . GLU A 1 90 ? -4.027 -6.727 -3.566 1.00 96.50 90 GLU A N 1
ATOM 693 C CA . GLU A 1 90 ? -5.375 -7.295 -3.497 1.00 96.50 90 GLU A CA 1
ATOM 694 C C . GLU A 1 90 ? -5.394 -8.652 -2.781 1.00 96.50 90 GLU A C 1
ATOM 696 O O . GLU A 1 90 ? -6.217 -8.860 -1.885 1.00 96.50 90 GLU A O 1
ATOM 701 N N . GLN A 1 91 ? -4.459 -9.549 -3.109 1.00 95.94 91 GLN A N 1
ATOM 702 C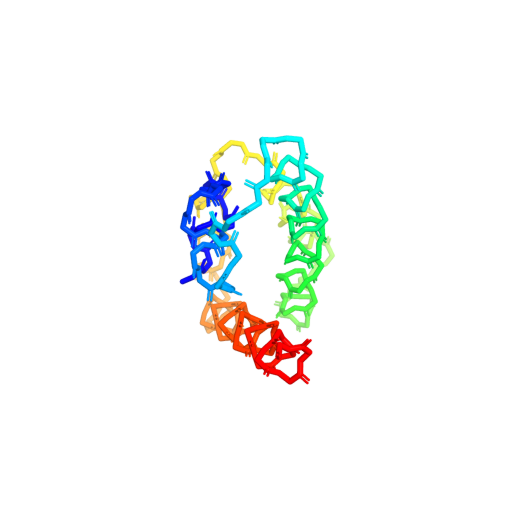 CA . GLN A 1 91 ? -4.335 -10.836 -2.420 1.00 95.94 91 GLN A CA 1
ATOM 703 C C . GLN A 1 91 ? -4.072 -10.662 -0.923 1.00 95.94 91 GLN A C 1
ATOM 705 O O . GLN A 1 91 ? -4.663 -11.374 -0.108 1.00 95.94 91 GLN A O 1
ATOM 710 N N . GLU A 1 92 ? -3.245 -9.691 -0.540 1.00 96.25 92 GLU A N 1
ATOM 711 C CA . GLU A 1 92 ? -2.958 -9.450 0.870 1.00 96.25 92 GLU A CA 1
ATOM 712 C C . GLU A 1 92 ? -4.181 -8.913 1.631 1.00 96.25 92 GLU A C 1
ATOM 714 O O . GLU A 1 92 ? -4.490 -9.384 2.726 1.00 96.25 92 GLU A O 1
ATOM 719 N N . PHE A 1 93 ? -4.959 -8.003 1.038 1.00 95.44 93 PHE A N 1
ATOM 720 C CA . PHE A 1 93 ? -6.230 -7.573 1.631 1.00 95.44 93 PHE A CA 1
ATOM 721 C C . PHE A 1 93 ? -7.203 -8.742 1.839 1.00 95.44 93 PHE A C 1
ATOM 723 O O . PHE A 1 93 ? -7.838 -8.839 2.894 1.00 95.44 93 PHE A O 1
ATOM 730 N N . LEU A 1 94 ? -7.313 -9.644 0.857 1.00 94.06 94 LEU A N 1
ATOM 731 C CA . LEU A 1 94 ? -8.143 -10.848 0.964 1.00 94.06 94 LEU A CA 1
ATOM 732 C C . LEU A 1 94 ? -7.646 -11.787 2.074 1.00 94.06 94 LEU A C 1
ATOM 734 O O . LEU A 1 94 ? -8.461 -12.324 2.832 1.00 94.06 94 LEU A O 1
ATOM 738 N N . SER A 1 95 ? -6.327 -11.952 2.199 1.00 93.69 95 SER A N 1
ATOM 739 C CA . SER A 1 95 ? -5.682 -12.738 3.257 1.00 93.69 95 SER A CA 1
ATOM 740 C C . SER A 1 95 ? -6.016 -12.188 4.647 1.00 93.69 95 SER A C 1
ATOM 742 O O . SER A 1 95 ? -6.552 -12.913 5.491 1.00 93.69 95 SER A O 1
ATOM 744 N N . LEU A 1 96 ? -5.809 -10.884 4.863 1.00 92.38 96 LEU A N 1
ATOM 745 C CA . LEU A 1 96 ? -6.093 -10.211 6.134 1.00 92.38 96 LEU A CA 1
ATOM 746 C C . LEU A 1 96 ? -7.576 -10.288 6.512 1.00 92.38 96 LEU A C 1
ATOM 748 O O . LEU A 1 96 ? -7.917 -10.589 7.659 1.00 92.38 96 LEU A O 1
ATOM 752 N N . ARG A 1 97 ? -8.472 -10.076 5.543 1.00 90.00 97 ARG A N 1
ATOM 753 C CA . ARG A 1 97 ? -9.917 -10.206 5.762 1.00 90.00 97 ARG A CA 1
ATOM 754 C C . ARG A 1 97 ? -10.301 -11.631 6.164 1.00 90.00 97 ARG A C 1
ATOM 756 O O . ARG A 1 97 ? -11.028 -11.817 7.137 1.00 90.00 97 ARG A O 1
ATOM 763 N N . SER A 1 98 ? -9.775 -12.630 5.459 1.00 89.44 98 SER A N 1
ATOM 764 C CA . SER A 1 98 ? -10.048 -14.043 5.748 1.00 89.44 98 SER A CA 1
ATOM 765 C C . SER A 1 98 ? -9.517 -14.461 7.121 1.00 89.44 98 SER A C 1
ATOM 767 O O . SER A 1 98 ? -10.152 -15.241 7.829 1.00 89.44 98 SER A O 1
ATOM 769 N N . ALA A 1 99 ? -8.350 -13.948 7.520 1.00 86.62 99 ALA A N 1
ATOM 770 C CA . ALA A 1 99 ? -7.783 -14.193 8.842 1.00 86.62 99 ALA A CA 1
ATOM 771 C C . ALA A 1 99 ? -8.677 -13.623 9.953 1.00 86.62 99 ALA A C 1
ATOM 773 O O . ALA A 1 99 ? -8.918 -14.300 10.951 1.00 86.62 99 ALA A O 1
ATOM 774 N N . LYS A 1 100 ? -9.233 -12.423 9.754 1.00 79.56 100 LYS A N 1
ATOM 775 C CA . LYS A 1 100 ? -10.186 -11.824 10.693 1.00 79.56 100 LYS A CA 1
ATOM 776 C C . LYS A 1 100 ? -11.464 -12.653 10.834 1.00 79.56 100 LYS A C 1
ATOM 778 O O . LYS A 1 100 ? -11.899 -12.895 11.957 1.00 79.56 100 LYS A O 1
ATOM 783 N N . GLU A 1 101 ? -12.057 -13.087 9.723 1.00 75.00 101 GLU A N 1
ATOM 784 C CA . GLU A 1 101 ? -13.291 -13.888 9.733 1.00 75.00 101 GLU A CA 1
ATOM 785 C C . GLU A 1 101 ? -13.123 -15.211 10.503 1.00 75.00 101 GLU A C 1
ATOM 787 O O . GLU A 1 101 ? -14.072 -15.679 11.118 1.00 75.00 101 GLU A O 1
ATOM 792 N N . LYS A 1 102 ? -11.912 -15.785 10.541 1.00 71.88 102 LYS A N 1
ATOM 793 C CA . LYS A 1 102 ? -11.596 -16.999 11.322 1.00 71.88 102 LYS A CA 1
ATOM 794 C C . LYS A 1 102 ? -11.377 -16.756 12.819 1.00 71.88 102 LYS A C 1
ATOM 796 O O . LYS A 1 102 ? -11.397 -17.713 13.587 1.00 71.88 102 LYS A O 1
ATOM 801 N N . LEU A 1 103 ? -11.090 -15.516 13.213 1.00 64.19 103 LEU A N 1
ATOM 802 C CA . LEU A 1 103 ? -10.843 -15.109 14.602 1.00 64.19 103 LEU A CA 1
ATOM 803 C C . LEU A 1 103 ? -12.085 -14.498 15.275 1.00 64.19 103 LEU A C 1
ATOM 805 O O . LEU A 1 103 ? -12.028 -14.193 16.466 1.00 64.19 103 LEU A O 1
ATOM 809 N N . SER A 1 104 ? -13.158 -14.280 14.507 1.00 57.75 104 SER A N 1
ATOM 810 C CA . SER A 1 104 ? -14.440 -13.706 14.947 1.00 57.75 104 SER A CA 1
ATOM 811 C C . SER A 1 104 ? -15.423 -14.805 15.339 1.00 57.75 104 SER A C 1
ATOM 813 O O . SER A 1 104 ? -16.215 -14.560 16.274 1.00 57.75 104 SER A O 1
#

Sequence (104 aa):
MLNYILNKDVDAVLSAIGAKNLSEKERAETMKQLLEHFSKIIIDAAIGELNDEQIKEFNSALNDPDAEEKIANITTHVPGLMKKIEDAVEQEFLSLRSAKEKLS

Radius of gyration: 14.23 Å; chains: 1; bounding box: 34×29×38 Å